Protein AF-A0A4U9HI98-F1 (afdb_monomer)

InterPro domains:
  IPR004843 Calcineurin-like, phosphoesterase domain [PF00149] (1-48)
  IPR029052 Metallo-dependent phosphatase-like [G3DSA:3.60.21.10] (1-49)
  IPR029052 Metallo-dependent phosphatase-like [SSF56300] (1-46)
  IPR050126 Diadenosine polyphosphate hydrolase [PTHR42850] (3-42)

Organism: NCBI:txid83655

Mean predicted aligned error: 6.82 Å

Solvent-accessible surface area (backbone atoms only — not comparable to full-atom values): 3129 Å² total; per-residue (Å²): 124,52,78,46,80,41,63,72,46,52,27,45,49,68,58,52,53,52,52,40,58,74,69,64,65,42,91,89,63,40,48,80,44,75,74,46,53,44,57,33,100,55,94,60,28,67,66,40,77,74,110

Sequence (51 aa):
MSTYLIGDVHGCYDELIALLKQVEFTPGKDTLWLTGDLVARGLARWKCCVM

pLDDT: mean 76.64, std 12.89, range [52.75, 90.62]

Structure (mmCIF, N/CA/C/O backbone):
data_AF-A0A4U9HI98-F1
#
_entry.id   AF-A0A4U9HI98-F1
#
loop_
_atom_site.group_PDB
_atom_site.id
_atom_site.type_symbol
_atom_site.label_atom_id
_atom_site.label_alt_id
_atom_site.label_comp_id
_atom_site.label_asym_id
_atom_site.label_entity_id
_atom_site.label_seq_id
_atom_site.pdbx_PDB_ins_code
_atom_site.Cartn_x
_atom_site.Cartn_y
_atom_site.Cartn_z
_atom_site.occupancy
_atom_site.B_iso_or_equiv
_atom_site.auth_seq_id
_atom_site.auth_comp_id
_atom_site.auth_asym_id
_atom_site.auth_atom_id
_atom_site.pdbx_PDB_model_num
ATOM 1 N N . MET A 1 1 ? -12.421 -3.755 12.341 1.00 70.12 1 MET A N 1
ATOM 2 C CA . MET A 1 1 ? -10.949 -3.814 12.359 1.00 70.12 1 MET A CA 1
ATOM 3 C C . MET A 1 1 ? -10.587 -5.043 11.566 1.00 70.12 1 MET A C 1
ATOM 5 O O . MET A 1 1 ? -10.994 -6.131 11.962 1.00 70.12 1 MET A O 1
ATOM 9 N N . SER A 1 2 ? -9.939 -4.846 10.427 1.00 84.00 2 SER A N 1
ATOM 10 C CA . SER A 1 2 ? -9.712 -5.893 9.433 1.00 84.00 2 SER A CA 1
ATOM 11 C C . SER A 1 2 ? -8.216 -5.936 9.131 1.00 84.00 2 SER A C 1
ATOM 13 O O . SER A 1 2 ? -7.584 -4.889 8.963 1.00 84.00 2 SER A O 1
ATOM 15 N N . THR A 1 3 ? -7.637 -7.134 9.121 1.00 86.56 3 THR A N 1
ATOM 16 C CA . THR A 1 3 ? -6.216 -7.326 8.817 1.00 86.56 3 THR A CA 1
ATOM 17 C C . THR A 1 3 ? -6.098 -7.881 7.410 1.00 86.56 3 THR A C 1
ATOM 19 O O . THR A 1 3 ? -6.570 -8.983 7.137 1.00 86.56 3 THR A O 1
ATOM 22 N N . TYR A 1 4 ? -5.471 -7.116 6.526 1.00 87.06 4 TYR A N 1
ATOM 23 C CA . TYR A 1 4 ? -5.238 -7.490 5.140 1.00 87.06 4 TYR A CA 1
ATOM 24 C C . TYR A 1 4 ? -3.818 -8.017 4.999 1.00 87.06 4 TYR A C 1
ATOM 26 O O . TYR A 1 4 ? -2.868 -7.344 5.393 1.00 87.06 4 TYR A O 1
ATOM 34 N N . LEU A 1 5 ? -3.677 -9.217 4.443 1.00 87.62 5 LEU A N 1
ATOM 35 C CA . LEU A 1 5 ? -2.385 -9.795 4.098 1.00 87.62 5 LEU A CA 1
ATOM 36 C C . LEU A 1 5 ? -2.257 -9.793 2.581 1.00 87.62 5 LEU A C 1
ATOM 38 O O . LEU A 1 5 ? -3.067 -10.410 1.889 1.00 87.62 5 LEU A O 1
ATOM 42 N N . ILE A 1 6 ? -1.255 -9.084 2.076 1.00 85.31 6 ILE A N 1
ATOM 43 C CA . ILE A 1 6 ? -0.951 -8.999 0.653 1.00 85.31 6 ILE A CA 1
ATOM 44 C C . ILE A 1 6 ? 0.417 -9.641 0.404 1.00 85.31 6 ILE A C 1
ATOM 46 O O . ILE A 1 6 ? 1.400 -9.374 1.102 1.00 85.31 6 ILE A O 1
ATOM 50 N N . GLY A 1 7 ? 0.444 -10.545 -0.576 1.00 82.69 7 GLY A N 1
ATOM 51 C CA . GLY A 1 7 ? 1.640 -11.250 -1.038 1.00 82.69 7 GLY A CA 1
ATOM 52 C C . GLY A 1 7 ? 2.572 -10.360 -1.859 1.00 82.69 7 GLY A C 1
ATOM 53 O O . GLY A 1 7 ? 2.549 -9.136 -1.737 1.00 82.69 7 GLY A O 1
ATOM 54 N N . ASP A 1 8 ? 3.388 -10.981 -2.704 1.00 80.25 8 ASP A N 1
ATOM 55 C CA . ASP A 1 8 ? 4.365 -10.279 -3.535 1.00 80.25 8 ASP A CA 1
ATOM 56 C C . ASP A 1 8 ? 3.699 -9.265 -4.480 1.00 80.25 8 ASP A C 1
ATOM 58 O O . ASP A 1 8 ? 2.856 -9.610 -5.310 1.00 80.25 8 ASP A O 1
ATOM 62 N N . VAL A 1 9 ? 4.082 -7.991 -4.350 1.00 79.44 9 VAL A N 1
ATOM 63 C CA . VAL A 1 9 ? 3.549 -6.888 -5.174 1.00 79.44 9 VAL A CA 1
ATOM 64 C C . VAL A 1 9 ? 4.359 -6.720 -6.461 1.00 79.44 9 VAL A C 1
ATOM 66 O O . VAL A 1 9 ? 3.832 -6.226 -7.454 1.00 79.44 9 VAL A O 1
ATOM 69 N N . HIS A 1 10 ? 5.642 -7.097 -6.465 1.00 75.31 10 HIS A N 1
ATOM 70 C CA . HIS A 1 10 ? 6.5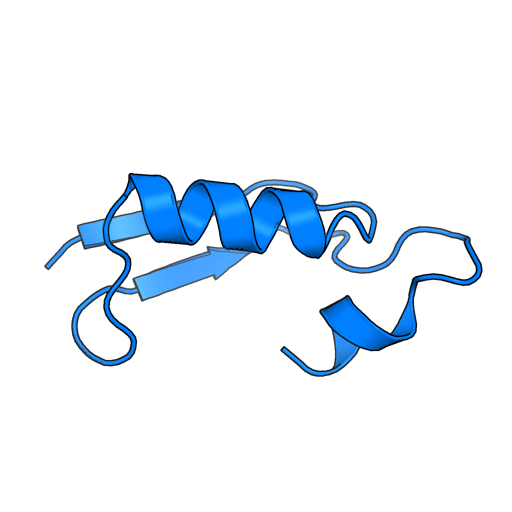52 -6.988 -7.609 1.00 75.31 10 HIS A CA 1
ATOM 71 C C . HIS A 1 10 ? 6.510 -5.602 -8.291 1.00 75.31 10 HIS A C 1
ATOM 73 O O . HIS A 1 10 ? 6.513 -5.477 -9.514 1.00 75.31 10 HIS A O 1
ATOM 79 N N . GLY A 1 11 ? 6.460 -4.514 -7.515 1.00 74.06 11 GLY A N 1
ATOM 80 C CA . GLY A 1 11 ? 6.408 -3.150 -8.057 1.00 74.06 11 GLY A CA 1
ATOM 81 C C . GLY A 1 11 ? 5.096 -2.753 -8.754 1.00 74.06 11 GLY A C 1
ATOM 82 O O . GLY A 1 11 ? 5.036 -1.654 -9.311 1.00 74.06 11 GLY A O 1
ATOM 83 N N . CYS A 1 12 ? 4.043 -3.577 -8.701 1.00 80.25 12 CYS A N 1
ATOM 84 C CA . CYS A 1 12 ? 2.697 -3.264 -9.196 1.00 80.25 12 CYS A CA 1
ATOM 85 C C . CYS A 1 12 ? 1.926 -2.346 -8.228 1.00 80.25 12 CYS A C 1
ATOM 87 O O . CYS A 1 12 ? 0.902 -2.712 -7.653 1.00 80.25 12 CYS A O 1
ATOM 89 N N . TYR A 1 13 ? 2.422 -1.120 -8.057 1.00 81.88 13 TYR A N 1
ATOM 90 C CA . TYR A 1 13 ? 1.832 -0.116 -7.165 1.00 81.88 13 TYR A CA 1
ATOM 91 C C . TYR A 1 13 ? 0.373 0.215 -7.513 1.00 81.88 13 TYR A C 1
ATOM 93 O O . TYR A 1 13 ? -0.476 0.304 -6.629 1.00 81.88 13 TYR A O 1
ATOM 101 N N . ASP A 1 14 ? 0.075 0.411 -8.799 1.00 83.81 14 ASP A N 1
ATOM 102 C CA . ASP A 1 14 ? -1.259 0.832 -9.236 1.00 83.81 14 ASP A CA 1
ATOM 103 C C . ASP A 1 14 ? -2.317 -0.253 -8.963 1.00 83.81 14 ASP A C 1
ATOM 105 O O . ASP A 1 14 ? -3.423 0.065 -8.523 1.00 83.81 14 ASP A O 1
ATOM 109 N N . GLU A 1 15 ? -1.954 -1.529 -9.123 1.00 85.00 15 GLU A N 1
ATOM 110 C CA . GLU A 1 15 ? -2.819 -2.672 -8.797 1.00 85.00 15 GLU A CA 1
ATOM 111 C C . GLU A 1 15 ? -3.052 -2.784 -7.288 1.00 85.00 15 GLU A C 1
ATOM 113 O O . GLU A 1 15 ? -4.188 -2.961 -6.848 1.00 85.00 15 GLU A O 1
ATOM 118 N N . LEU A 1 16 ? -2.001 -2.591 -6.482 1.00 86.00 16 LEU A N 1
ATOM 119 C CA . LEU A 1 16 ? -2.109 -2.565 -5.024 1.00 86.00 16 LEU A CA 1
ATOM 120 C C . LEU A 1 16 ? -3.090 -1.478 -4.557 1.00 86.00 16 LEU A C 1
ATOM 122 O O . LEU A 1 16 ? -3.974 -1.748 -3.747 1.00 86.00 16 LEU A O 1
ATOM 126 N N . ILE A 1 17 ? -2.984 -0.259 -5.095 1.00 86.56 17 ILE A N 1
ATOM 127 C CA . ILE A 1 17 ? -3.899 0.841 -4.755 1.00 86.56 17 ILE A CA 1
ATOM 128 C C . ILE A 1 17 ? -5.326 0.558 -5.232 1.00 86.56 17 ILE A C 1
ATOM 130 O O . ILE A 1 17 ? -6.280 0.873 -4.516 1.00 86.56 17 ILE A O 1
ATOM 134 N N . ALA A 1 18 ? -5.499 -0.023 -6.421 1.00 89.75 18 ALA A N 1
ATOM 135 C CA . ALA A 1 18 ? -6.817 -0.411 -6.914 1.00 89.75 18 ALA A CA 1
ATOM 136 C C . ALA A 1 18 ? -7.474 -1.447 -5.989 1.00 89.75 18 ALA A C 1
ATOM 138 O O . ALA A 1 18 ? -8.646 -1.301 -5.642 1.00 89.75 18 ALA A O 1
ATOM 139 N N . LEU A 1 19 ? -6.705 -2.431 -5.522 1.00 88.31 1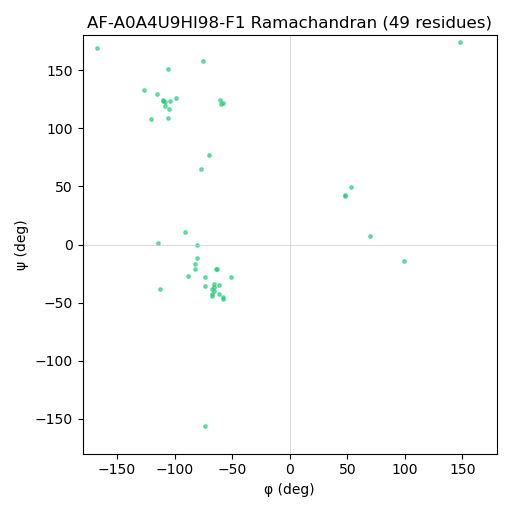9 LEU A N 1
ATOM 140 C CA . LEU A 1 19 ? -7.169 -3.468 -4.606 1.00 88.31 19 LEU A CA 1
ATOM 141 C C . LEU A 1 19 ? -7.515 -2.893 -3.226 1.00 88.31 19 LEU A C 1
ATOM 143 O O . LEU A 1 19 ? -8.590 -3.170 -2.699 1.00 88.31 19 LEU A O 1
ATOM 147 N N . LEU A 1 20 ? -6.672 -2.009 -2.680 1.00 88.50 20 LEU A N 1
ATOM 148 C CA . LEU A 1 20 ? -6.946 -1.306 -1.420 1.00 88.50 20 LEU A CA 1
ATOM 149 C C . LEU A 1 20 ? -8.208 -0.432 -1.498 1.00 88.50 20 LEU A C 1
ATOM 151 O O . LEU A 1 20 ? -8.952 -0.344 -0.522 1.00 88.50 20 LEU A O 1
ATOM 155 N N . LYS A 1 21 ? -8.486 0.178 -2.657 1.00 89.31 21 LYS A N 1
ATOM 156 C CA . LYS A 1 21 ? -9.737 0.919 -2.888 1.00 89.31 21 LYS A CA 1
ATOM 157 C C . LYS A 1 21 ? -10.961 0.008 -2.924 1.00 89.31 21 LYS A C 1
ATOM 159 O O . LYS A 1 21 ? -12.001 0.405 -2.415 1.00 89.31 21 LYS A O 1
ATOM 164 N N . GLN A 1 22 ? -10.854 -1.184 -3.512 1.00 90.62 22 GLN A N 1
ATOM 165 C CA . GLN A 1 22 ? -11.970 -2.135 -3.577 1.00 90.62 22 GLN A CA 1
ATOM 166 C C . GLN A 1 22 ? -12.383 -2.652 -2.199 1.00 90.62 22 GLN A C 1
ATOM 168 O O . GLN A 1 22 ? -13.566 -2.881 -1.970 1.00 90.62 22 GLN A O 1
ATOM 173 N N . VAL A 1 23 ? -11.424 -2.815 -1.286 1.00 88.50 23 VAL A N 1
ATOM 174 C CA . VAL A 1 23 ? -11.685 -3.270 0.090 1.00 88.50 23 VAL A CA 1
ATOM 175 C C . VAL A 1 23 ? -11.922 -2.118 1.073 1.00 88.50 23 VAL A C 1
ATOM 177 O O . VAL A 1 23 ? -11.923 -2.341 2.281 1.00 88.50 23 VAL A O 1
ATOM 180 N N . GLU A 1 24 ? -12.088 -0.889 0.567 1.00 89.44 24 GLU A N 1
ATOM 181 C CA . GLU A 1 24 ? -12.282 0.331 1.366 1.00 89.44 24 GLU A CA 1
ATOM 182 C C . GLU A 1 24 ? -11.258 0.463 2.513 1.00 89.44 24 GLU A C 1
ATOM 184 O O . GLU A 1 24 ? -11.591 0.818 3.647 1.00 89.44 24 GLU A O 1
ATOM 189 N N . PHE A 1 25 ? -9.986 0.154 2.222 1.00 88.50 25 PHE A N 1
ATOM 190 C CA . PHE A 1 25 ? -8.923 0.149 3.223 1.00 88.50 25 PHE A CA 1
ATOM 191 C C . PHE A 1 25 ? -8.791 1.521 3.890 1.00 88.50 25 PHE A C 1
ATOM 193 O O . PHE A 1 25 ? -8.512 2.524 3.225 1.00 88.50 25 PHE A O 1
ATOM 200 N N . THR A 1 26 ? -8.943 1.563 5.217 1.00 88.56 26 THR A N 1
ATOM 201 C CA . THR A 1 26 ? -8.833 2.806 5.981 1.00 88.56 26 THR A CA 1
ATOM 202 C C . THR A 1 26 ? -7.512 2.852 6.757 1.00 88.56 26 THR A C 1
ATOM 204 O O . THR A 1 26 ? -7.374 2.160 7.777 1.00 88.56 26 THR A O 1
ATOM 207 N N . PRO A 1 27 ? -6.545 3.703 6.355 1.00 83.31 27 PRO A N 1
ATOM 208 C CA . PRO A 1 27 ? -5.310 3.880 7.110 1.00 83.31 27 PRO A CA 1
ATOM 209 C C . PRO A 1 27 ? -5.623 4.400 8.521 1.00 83.31 27 PRO A C 1
ATOM 211 O O . PRO A 1 27 ? -6.307 5.407 8.693 1.00 83.31 27 PRO A O 1
ATOM 214 N N . GLY A 1 28 ? -5.155 3.676 9.542 1.00 84.88 28 GLY A N 1
ATOM 215 C CA . GLY A 1 28 ? -5.405 3.969 10.961 1.00 84.88 28 GLY A CA 1
ATOM 216 C C . GLY A 1 28 ? -6.524 3.145 11.611 1.00 84.88 28 GLY A C 1
ATOM 217 O O . GLY A 1 28 ? -6.598 3.100 12.838 1.00 84.88 28 GLY A O 1
ATOM 218 N N . LYS A 1 29 ? -7.364 2.457 10.826 1.00 87.06 29 LYS A N 1
ATOM 219 C CA . LYS A 1 29 ? -8.369 1.496 11.329 1.00 87.06 29 LYS A CA 1
ATOM 220 C C . LYS A 1 29 ? -8.058 0.058 10.938 1.00 87.06 29 LYS A C 1
ATOM 222 O O . LYS A 1 29 ? -8.298 -0.853 11.733 1.00 87.06 29 LYS A O 1
ATOM 227 N N . ASP A 1 30 ? -7.560 -0.133 9.725 1.00 89.12 30 ASP A N 1
ATOM 228 C CA .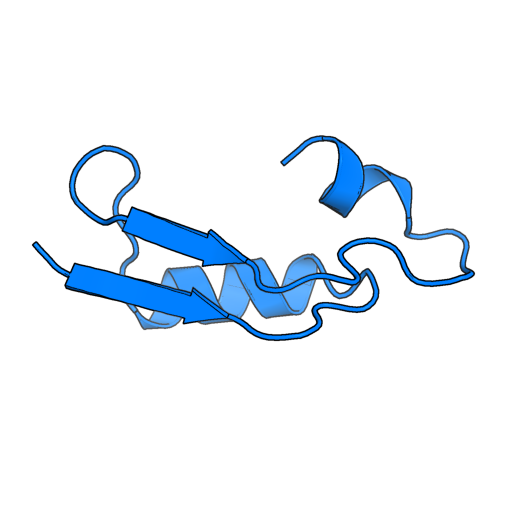 ASP A 1 30 ? -7.213 -1.435 9.177 1.00 89.12 30 ASP A CA 1
ATOM 229 C C . ASP A 1 30 ? -5.696 -1.614 9.158 1.00 89.12 30 ASP A C 1
ATOM 231 O O . ASP A 1 30 ? -4.931 -0.650 9.085 1.00 89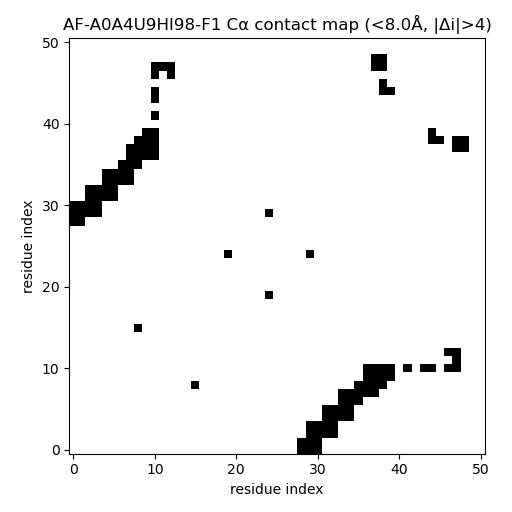.12 30 ASP A O 1
ATOM 235 N N . THR A 1 31 ? -5.255 -2.863 9.274 1.00 87.62 31 THR A N 1
ATOM 236 C CA . THR A 1 31 ? -3.827 -3.202 9.286 1.00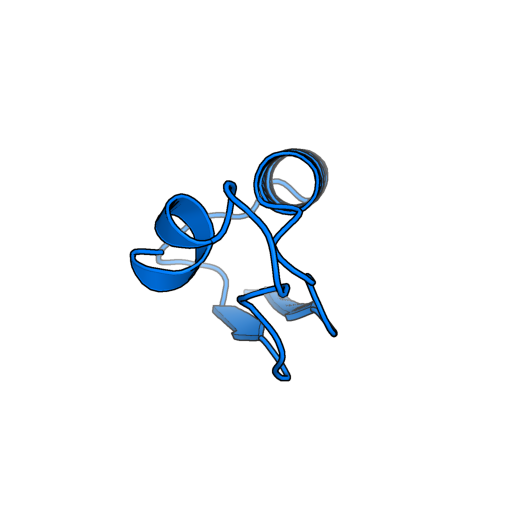 87.62 31 THR A CA 1
ATOM 237 C C . THR A 1 31 ? -3.477 -3.930 8.002 1.00 87.62 31 THR A C 1
ATOM 239 O O . THR A 1 31 ? -4.089 -4.947 7.686 1.00 87.62 31 THR A O 1
ATOM 242 N N . LEU A 1 32 ? -2.494 -3.413 7.269 1.00 87.62 32 LEU A N 1
ATOM 243 C CA . LEU A 1 32 ? -1.978 -4.019 6.047 1.00 87.62 32 LEU A CA 1
ATOM 244 C C . LEU A 1 32 ? -0.631 -4.687 6.338 1.00 87.62 32 LEU A C 1
ATOM 246 O O . LEU A 1 32 ? 0.296 -4.032 6.808 1.00 87.62 32 LEU A O 1
ATOM 250 N N . TRP A 1 33 ? -0.530 -5.979 6.046 1.00 86.56 33 TRP A N 1
ATOM 251 C CA . TRP A 1 33 ? 0.697 -6.764 6.122 1.00 86.56 33 TRP A CA 1
ATOM 252 C C . TRP A 1 33 ? 1.146 -7.123 4.715 1.00 86.56 33 TRP A C 1
ATOM 254 O O . TRP A 1 33 ? 0.397 -7.734 3.954 1.00 86.56 33 TRP A O 1
ATOM 264 N N . LEU A 1 34 ? 2.375 -6.745 4.384 1.00 84.44 34 LEU A N 1
ATOM 265 C CA . LEU A 1 34 ? 3.000 -7.023 3.098 1.00 84.44 34 LEU A CA 1
ATOM 266 C C . LEU A 1 34 ? 4.073 -8.086 3.315 1.00 84.44 34 LEU A C 1
ATOM 268 O O . LEU A 1 34 ? 4.960 -7.915 4.150 1.00 84.44 34 LEU A O 1
ATOM 272 N N . THR A 1 35 ? 3.956 -9.202 2.600 1.00 78.50 35 THR A N 1
ATOM 273 C CA . THR A 1 35 ? 4.744 -10.413 2.892 1.00 78.50 35 THR A CA 1
ATOM 274 C C . THR A 1 35 ? 6.160 -10.376 2.297 1.00 78.50 35 THR A C 1
ATOM 276 O O . THR A 1 35 ? 7.025 -11.116 2.758 1.00 78.50 35 THR A O 1
ATOM 279 N N . GLY A 1 36 ? 6.434 -9.494 1.329 1.00 69.25 36 GLY A N 1
ATOM 280 C CA . GLY A 1 36 ? 7.750 -9.360 0.691 1.00 69.25 36 GLY A CA 1
ATOM 281 C C . GLY A 1 36 ? 7.658 -8.933 -0.775 1.00 69.25 36 GLY A C 1
ATOM 282 O O . GLY A 1 36 ? 6.567 -8.757 -1.292 1.00 69.25 36 GLY A O 1
ATOM 283 N N . ASP A 1 37 ? 8.808 -8.679 -1.406 1.00 68.31 37 ASP A N 1
ATOM 284 C CA . ASP A 1 37 ? 8.971 -8.296 -2.823 1.00 68.31 37 ASP A CA 1
ATOM 285 C C . ASP A 1 37 ? 8.137 -7.090 -3.303 1.00 68.31 37 ASP A C 1
ATOM 287 O O . ASP A 1 37 ? 7.482 -7.085 -4.344 1.00 68.31 37 ASP A O 1
ATOM 291 N N . LEU A 1 38 ? 8.200 -5.993 -2.545 1.00 64.44 38 LEU A N 1
ATOM 292 C CA . LEU A 1 38 ? 7.592 -4.715 -2.939 1.00 64.44 38 LEU A CA 1
ATOM 293 C C . LEU A 1 38 ? 8.235 -4.113 -4.200 1.00 64.44 38 LEU A C 1
ATOM 295 O O . LEU A 1 38 ? 7.627 -3.292 -4.884 1.00 64.44 38 LEU A O 1
ATOM 299 N N . VAL A 1 39 ? 9.463 -4.514 -4.527 1.00 62.25 39 VAL A N 1
ATOM 300 C CA . VAL A 1 39 ? 10.268 -3.926 -5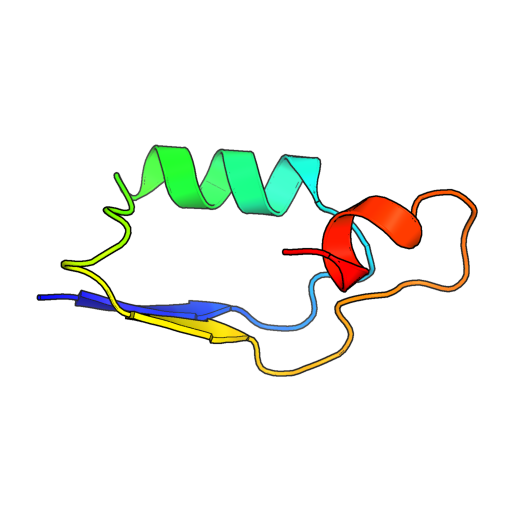.598 1.00 62.25 39 VAL A CA 1
ATOM 301 C C . VAL A 1 39 ? 10.625 -4.983 -6.639 1.00 62.25 39 VAL A C 1
ATOM 303 O O . VAL A 1 39 ? 11.525 -5.786 -6.423 1.00 62.25 39 VAL A O 1
ATOM 306 N N . ALA A 1 40 ? 10.007 -4.914 -7.821 1.00 59.94 40 ALA A N 1
ATOM 307 C CA . ALA A 1 40 ? 10.497 -5.665 -8.975 1.00 59.94 40 ALA A CA 1
ATOM 308 C C . ALA A 1 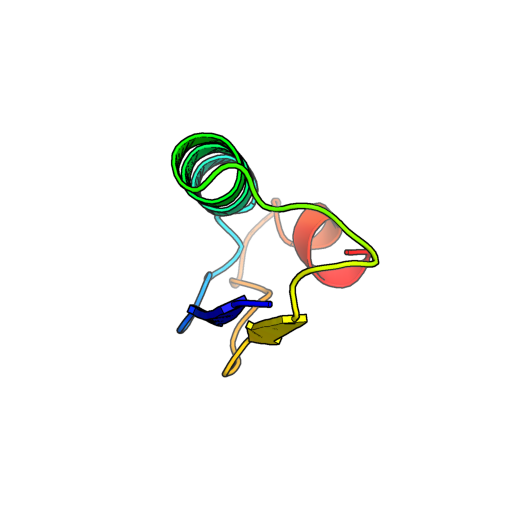40 ? 11.759 -5.042 -9.590 1.00 59.94 40 ALA A C 1
ATOM 310 O O . ALA A 1 40 ? 12.021 -3.836 -9.495 1.00 59.94 40 ALA A O 1
ATOM 311 N N . ARG A 1 41 ? 12.517 -5.874 -10.316 1.00 57.09 41 ARG A N 1
ATOM 312 C CA . ARG A 1 41 ? 13.666 -5.469 -11.143 1.00 57.09 41 ARG A CA 1
ATOM 313 C C . ARG A 1 41 ? 13.172 -4.676 -12.370 1.00 57.09 41 ARG A C 1
ATOM 315 O O . ARG A 1 41 ? 13.096 -5.20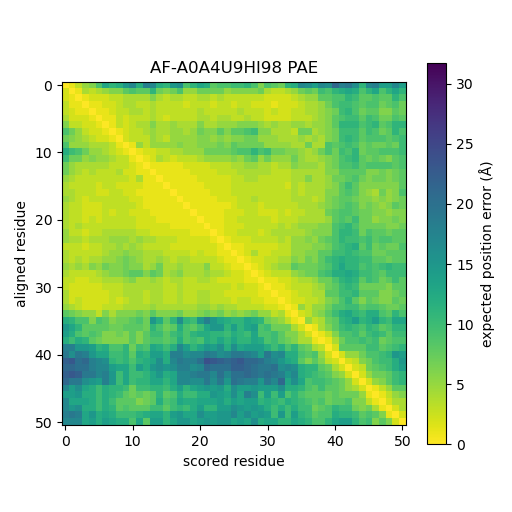9 -13.469 1.00 57.09 41 ARG A O 1
ATOM 322 N N . GLY A 1 42 ? 12.811 -3.403 -12.182 1.00 57.84 42 GLY A N 1
ATOM 323 C CA . GLY A 1 42 ? 12.288 -2.530 -13.241 1.00 57.84 42 GLY A CA 1
ATOM 324 C C . GLY A 1 42 ? 12.233 -1.040 -12.868 1.00 57.84 42 GLY A C 1
ATOM 325 O O . GLY A 1 42 ? 12.441 -0.648 -11.718 1.00 57.84 42 GLY A O 1
ATOM 326 N N . LEU A 1 43 ? 11.975 -0.174 -13.855 1.00 58.94 43 LEU A N 1
ATOM 327 C CA . LEU A 1 43 ? 11.972 1.297 -13.713 1.00 58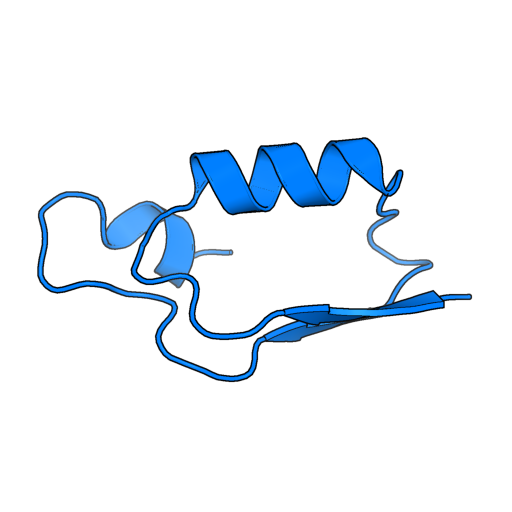.94 43 LEU A CA 1
ATOM 328 C C . LEU A 1 43 ? 10.902 1.836 -12.736 1.00 58.94 43 LEU A C 1
ATOM 330 O O . LEU A 1 43 ? 11.083 2.920 -12.186 1.00 58.94 43 LEU A O 1
ATOM 334 N N . ALA A 1 44 ? 9.842 1.068 -12.455 1.00 56.03 44 ALA A N 1
ATOM 335 C CA . ALA A 1 44 ? 8.742 1.450 -11.559 1.00 56.03 44 ALA A CA 1
ATOM 336 C C . ALA A 1 44 ? 9.033 1.282 -10.046 1.00 56.03 44 ALA A C 1
ATOM 338 O O . ALA A 1 44 ? 8.193 1.630 -9.218 1.00 56.03 44 ALA A O 1
ATOM 339 N N . ARG A 1 45 ? 10.232 0.810 -9.664 1.00 57.97 45 ARG A N 1
ATOM 340 C CA . ARG A 1 45 ? 10.620 0.455 -8.279 1.00 57.97 45 ARG A CA 1
ATOM 341 C C . ARG A 1 45 ? 10.372 1.506 -7.190 1.00 57.97 45 ARG A C 1
ATOM 343 O O . ARG A 1 45 ? 10.215 1.159 -6.025 1.00 57.97 45 ARG A O 1
ATOM 350 N N . TRP A 1 46 ? 10.384 2.790 -7.537 1.00 57.19 46 TRP A N 1
ATOM 351 C CA . TRP A 1 46 ? 10.444 3.868 -6.546 1.00 57.19 46 TRP A CA 1
ATOM 352 C C . TRP A 1 46 ? 9.132 4.082 -5.794 1.00 57.19 46 TRP A C 1
ATOM 354 O O . TRP A 1 46 ? 9.158 4.523 -4.652 1.00 57.19 46 TRP A O 1
ATOM 364 N N . LYS A 1 47 ? 7.990 3.754 -6.409 1.00 56.59 47 LYS A N 1
ATOM 365 C CA . LYS A 1 47 ? 6.678 4.016 -5.806 1.00 56.59 47 LYS A CA 1
ATOM 366 C C . LYS A 1 47 ? 6.350 3.068 -4.650 1.00 56.59 47 LYS A C 1
ATOM 368 O O . LYS A 1 47 ? 5.750 3.499 -3.676 1.00 56.59 47 LYS A O 1
ATOM 373 N N . CYS A 1 48 ? 6.767 1.804 -4.737 1.00 54.19 48 CYS A N 1
ATOM 374 C CA . CYS A 1 48 ? 6.528 0.817 -3.680 1.00 54.19 48 CYS A CA 1
ATOM 375 C C . CYS A 1 48 ? 7.539 0.879 -2.528 1.00 54.19 48 CYS A C 1
ATOM 377 O O . CYS A 1 48 ? 7.230 0.409 -1.445 1.00 54.19 48 CYS A O 1
ATOM 379 N N . CYS A 1 49 ? 8.730 1.454 -2.725 1.00 54.22 49 CYS A N 1
ATOM 380 C CA . CYS A 1 49 ? 9.744 1.532 -1.666 1.00 54.22 49 CYS A CA 1
ATOM 381 C C . CYS A 1 49 ? 9.502 2.682 -0.663 1.00 54.22 49 CYS A C 1
ATOM 383 O O . CYS A 1 49 ? 10.190 2.759 0.350 1.00 54.22 49 CYS A O 1
ATOM 385 N N . VAL A 1 50 ? 8.576 3.596 -0.977 1.00 55.34 50 VAL A N 1
ATOM 386 C CA . VAL A 1 50 ? 8.265 4.811 -0.196 1.00 55.34 50 VAL A CA 1
ATOM 387 C C . VAL A 1 50 ? 6.839 4.758 0.390 1.00 55.34 50 VAL A C 1
ATOM 389 O O . VAL A 1 50 ? 6.408 5.713 1.029 1.00 55.34 50 VAL A O 1
ATOM 392 N N . MET A 1 51 ? 6.101 3.662 0.153 1.00 52.75 51 MET A N 1
ATOM 393 C CA . MET A 1 51 ? 4.782 3.408 0.752 1.00 52.75 51 MET A CA 1
ATOM 394 C C . MET A 1 51 ? 4.947 2.862 2.171 1.00 52.75 51 MET A C 1
ATOM 396 O O . MET A 1 51 ? 4.169 3.303 3.043 1.00 52.75 51 MET A O 1
#

Nearest PDB structures (foldseek):
  7yhj-assembly2_D-2  TM=5.440E-01  e=5.563E+00  Escherichia coli

Radius of gyration: 11.14 Å; Cα contacts (8 Å, |Δi|>4): 60; chains: 1; bounding box: 26×16×26 Å

Foldseek 3Di:
DEEAEDEACQLVPVVVVVVCVVVVPDVPPYHYHYPDHQHHPDPSRPPSVVD

Secondary structure (DSSP, 8-state):
--EEEE---TT-HHHHHHHHHHTT--BTTBEEEE-S----SSTTTTTTS--